Protein AF-A0A9N9PJ05-F1 (afdb_monomer_lite)

pLDDT: mean 77.06, std 20.96, range [45.59, 98.38]

Radius of gyration: 27.34 Å; chains: 1; bounding box: 59×70×62 Å

Secondary structure (DSSP, 8-state):
-----------------------TT--S---SPPPGGGS--PPPS------SSPEEEEEE-SSEEEEEETT--EEEEEPPP--STTS--

Foldseek 3Di:
DDDDDDDDPPDDDDDDDDDDPDDPPPPPDPDPDDPPVPDDDDDDPDDDDDDPADWDDWDDDPFWIWTAGPVGDIDTGGDDDPPPPPPDD

Sequence (89 aa):
PGSHRRASLASQSHTTNLVSRRNENLKNTSHLCLPRSEVAILQPVMSKSIDNESLCSITFREDSIITTCRKGHIRLWSRPQLDEKSEQI

Organism: NCBI:txid1348616

Structure (mmCIF, N/CA/C/O backbone):
data_AF-A0A9N9PJ05-F1
#
_entry.id   AF-A0A9N9PJ05-F1
#
loop_
_atom_site.group_PDB
_atom_site.id
_atom_site.type_symbol
_atom_site.label_atom_id
_atom_site.label_alt_id
_atom_site.label_comp_id
_atom_site.label_asym_id
_atom_site.label_entity_id
_atom_site.label_seq_id
_atom_site.pdbx_PDB_ins_code
_atom_site.Cartn_x
_atom_site.Cartn_y
_atom_site.Cartn_z
_atom_site.occupancy
_atom_site.B_iso_or_equiv
_atom_site.auth_seq_id
_atom_site.auth_comp_id
_atom_site.auth_asym_id
_atom_site.auth_atom_id
_atom_site.pdbx_PDB_model_num
ATOM 1 N N . PRO A 1 1 ? 39.604 13.345 49.725 1.00 46.75 1 PRO A N 1
ATOM 2 C CA . PRO A 1 1 ? 38.908 12.200 49.088 1.00 46.75 1 PRO A CA 1
ATOM 3 C C . PRO A 1 1 ? 37.390 12.233 49.361 1.00 46.75 1 PRO A C 1
ATOM 5 O O . PRO A 1 1 ? 36.996 12.318 50.516 1.00 46.75 1 PRO A O 1
ATOM 8 N N . GLY A 1 2 ? 36.563 12.164 48.305 1.00 46.81 2 GLY A N 1
ATOM 9 C CA . GLY A 1 2 ? 35.101 11.962 48.385 1.00 46.81 2 GLY A CA 1
ATOM 10 C C . GLY A 1 2 ? 34.276 13.239 48.159 1.00 46.81 2 GLY A C 1
ATOM 11 O O . GLY A 1 2 ? 33.990 13.958 49.100 1.00 46.81 2 GLY A O 1
ATOM 12 N N . SER A 1 3 ? 34.058 13.661 46.911 1.00 52.81 3 SER A N 1
ATOM 13 C CA . SER A 1 3 ? 32.934 13.286 46.023 1.00 52.81 3 SER A CA 1
ATOM 14 C C . SER A 1 3 ? 31.719 14.220 46.168 1.00 52.81 3 SER A C 1
ATOM 16 O O . SER A 1 3 ? 30.858 14.050 47.027 1.00 52.81 3 SER A O 1
ATOM 18 N N . HIS A 1 4 ? 31.657 15.209 45.270 1.00 51.44 4 HIS A N 1
ATOM 19 C CA . HIS A 1 4 ? 30.497 16.064 45.032 1.00 51.44 4 HIS A CA 1
ATOM 20 C C . HIS A 1 4 ? 29.349 15.238 44.434 1.00 51.44 4 HIS A C 1
ATOM 22 O O . HIS A 1 4 ? 29.345 14.949 43.238 1.00 51.44 4 HIS A O 1
ATOM 28 N N . ARG A 1 5 ? 28.341 14.886 45.237 1.00 57.56 5 ARG A N 1
ATOM 29 C CA . ARG A 1 5 ? 27.042 14.436 44.716 1.00 57.56 5 ARG A CA 1
ATOM 30 C C . ARG A 1 5 ? 26.115 15.642 44.606 1.00 57.56 5 ARG A C 1
ATOM 32 O O . ARG A 1 5 ? 25.505 16.057 45.585 1.00 57.56 5 ARG A O 1
ATOM 39 N N . ARG A 1 6 ? 26.028 16.230 43.411 1.00 54.34 6 ARG A N 1
ATOM 40 C CA . ARG A 1 6 ? 25.007 17.234 43.090 1.00 54.34 6 ARG A CA 1
ATOM 41 C C . ARG A 1 6 ? 23.675 16.497 42.939 1.00 54.34 6 ARG A C 1
ATOM 43 O O . ARG A 1 6 ? 23.513 15.716 42.006 1.00 54.34 6 ARG A O 1
ATOM 50 N N . ALA A 1 7 ? 22.757 16.694 43.880 1.00 50.88 7 ALA A N 1
ATOM 51 C CA . ALA A 1 7 ? 21.398 16.179 43.772 1.00 50.88 7 ALA A CA 1
ATOM 52 C C . ALA A 1 7 ? 20.678 16.858 42.592 1.00 50.88 7 ALA A C 1
ATOM 54 O O . ALA A 1 7 ? 20.780 18.072 42.404 1.00 50.88 7 ALA A O 1
ATOM 55 N N . SER A 1 8 ? 19.990 16.056 41.779 1.00 55.16 8 SER A N 1
ATOM 56 C CA . SER A 1 8 ? 19.154 16.519 40.670 1.00 55.16 8 SER A CA 1
ATOM 57 C C . SER A 1 8 ? 17.964 17.316 41.213 1.00 55.16 8 SER A C 1
ATOM 59 O O . SER A 1 8 ? 17.218 16.812 42.048 1.00 55.16 8 SER A O 1
ATOM 61 N N . LEU A 1 9 ? 17.780 18.551 40.738 1.00 55.72 9 LEU A N 1
ATOM 62 C CA . LEU A 1 9 ? 16.633 19.411 41.068 1.00 55.72 9 LEU A CA 1
ATOM 63 C C . LEU A 1 9 ? 15.428 19.189 40.136 1.00 55.72 9 LEU A C 1
ATOM 65 O O . LEU A 1 9 ? 14.458 19.940 40.188 1.00 55.72 9 LEU A O 1
ATOM 69 N N . ALA A 1 10 ? 15.453 18.168 39.281 1.00 45.59 10 ALA A N 1
ATOM 70 C CA . ALA A 1 10 ? 14.355 17.891 38.361 1.00 45.59 10 ALA A CA 1
ATOM 71 C C . ALA A 1 10 ? 13.291 16.999 39.023 1.00 45.59 10 ALA A C 1
ATOM 73 O O . ALA A 1 10 ? 13.091 15.857 38.628 1.00 45.59 10 ALA A O 1
ATOM 74 N N . SER A 1 11 ? 12.638 17.509 40.070 1.00 55.78 11 SER A N 1
ATOM 75 C CA . SER A 1 11 ? 11.466 16.859 40.669 1.00 55.78 11 SER A CA 1
ATOM 76 C C . SER A 1 11 ? 10.449 17.856 41.221 1.00 55.78 11 SER A C 1
ATOM 78 O O . SER A 1 11 ? 9.903 17.607 42.282 1.00 55.78 11 SE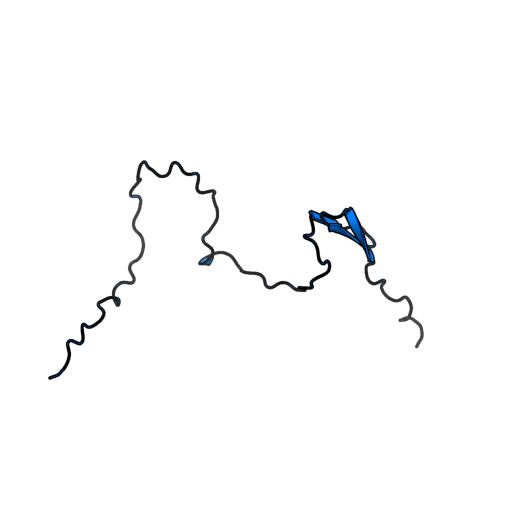R A O 1
ATOM 80 N N . GLN A 1 12 ? 10.174 18.972 40.545 1.00 55.81 12 GLN A N 1
ATOM 81 C CA . GLN A 1 12 ? 8.945 19.767 40.726 1.00 55.81 12 GLN A CA 1
ATOM 82 C C . GLN A 1 12 ? 8.696 20.431 39.355 1.00 55.81 12 GLN A C 1
ATOM 84 O O . GLN A 1 12 ? 9.603 21.044 38.810 1.00 55.81 12 GLN A O 1
ATOM 89 N N . SER A 1 13 ? 7.555 20.333 38.676 1.00 48.41 13 SER A N 1
ATOM 90 C CA . SER A 1 13 ? 6.223 20.610 39.198 1.00 48.41 13 SER A CA 1
ATOM 91 C C . SER A 1 13 ? 5.172 20.119 38.196 1.00 48.41 13 SER A C 1
ATOM 93 O O . SER A 1 13 ? 5.203 20.491 37.025 1.00 48.41 13 SER A O 1
ATOM 95 N N . HIS A 1 14 ? 4.213 19.332 38.673 1.00 56.62 14 HIS A N 1
ATOM 96 C CA . HIS A 1 14 ? 2.865 19.312 38.115 1.00 56.62 14 HIS A CA 1
ATOM 97 C C . HIS A 1 14 ? 2.266 20.709 38.326 1.00 56.62 14 HIS A C 1
ATOM 99 O O . HIS A 1 14 ? 1.998 21.060 39.470 1.00 56.62 14 HIS A O 1
ATOM 105 N N . THR A 1 15 ? 2.034 21.500 37.278 1.00 55.66 15 THR A N 1
ATOM 106 C CA . THR A 1 15 ? 1.063 22.604 37.339 1.00 55.66 15 THR A CA 1
ATOM 107 C C . THR A 1 15 ? 0.348 22.780 36.003 1.00 55.66 15 THR A C 1
ATOM 109 O O . THR A 1 15 ? 0.925 22.782 34.920 1.00 55.66 15 THR A O 1
ATOM 112 N N . THR A 1 16 ? -0.967 22.864 36.130 1.00 56.78 16 THR A N 1
ATOM 113 C CA . THR A 1 16 ? -1.990 23.026 35.105 1.00 56.78 16 THR A CA 1
ATOM 114 C C . THR A 1 16 ? -2.029 24.451 34.543 1.00 56.78 16 THR A C 1
ATOM 116 O O . THR A 1 16 ? -1.900 25.397 35.310 1.00 56.78 16 THR A O 1
ATOM 119 N N . ASN A 1 17 ? -2.288 24.556 33.231 1.00 65.00 17 ASN A N 1
ATOM 120 C CA . ASN A 1 17 ? -2.928 25.648 32.472 1.00 65.00 17 ASN A CA 1
ATOM 121 C C . ASN A 1 17 ? -2.723 27.110 32.916 1.00 65.00 17 ASN A C 1
ATOM 123 O O . ASN A 1 17 ? -3.248 27.507 33.947 1.00 65.00 17 ASN A O 1
ATOM 127 N N . LEU A 1 18 ? -2.171 27.950 32.024 1.00 49.03 18 LEU A N 1
ATOM 128 C CA . LEU A 1 18 ? -2.606 29.346 31.823 1.00 49.03 18 LEU A CA 1
ATOM 129 C C . LEU A 1 18 ? -2.056 29.925 30.498 1.00 49.03 18 LEU A C 1
ATOM 131 O O . LEU A 1 18 ? -0.879 30.241 30.369 1.00 49.03 18 LEU A O 1
ATOM 135 N N . VAL A 1 19 ? -2.957 30.013 29.516 1.00 51.19 19 VAL A N 1
ATOM 136 C CA . VAL A 1 19 ? -3.197 31.130 28.578 1.00 51.19 19 VAL A CA 1
ATOM 137 C C . VAL A 1 19 ? -1.988 31.892 27.993 1.00 51.19 19 VAL A C 1
ATOM 139 O O . VAL A 1 19 ? -1.295 32.646 28.668 1.00 51.19 19 VAL A O 1
ATOM 142 N N . SER A 1 20 ? -1.878 31.794 26.661 1.00 52.44 20 SER A N 1
ATOM 143 C CA . SER A 1 20 ? -1.410 32.812 25.704 1.00 52.44 20 SER A CA 1
ATOM 144 C C . SER A 1 20 ? -0.274 33.746 26.134 1.00 52.44 20 SER A C 1
ATOM 146 O O . SER A 1 20 ? -0.502 34.889 26.528 1.00 52.44 20 SER A O 1
ATOM 148 N N . ARG A 1 21 ? 0.967 33.357 25.826 1.00 46.97 21 ARG A N 1
ATOM 149 C CA . ARG A 1 21 ? 1.975 34.327 25.372 1.00 46.97 21 ARG A CA 1
ATOM 150 C C . ARG A 1 21 ? 2.154 34.170 23.868 1.00 46.97 21 ARG A C 1
ATOM 152 O O . ARG A 1 21 ? 2.911 33.327 23.398 1.00 46.97 21 ARG A O 1
ATOM 159 N N . ARG A 1 22 ? 1.378 34.968 23.128 1.00 53.72 22 ARG A N 1
ATOM 160 C CA . ARG A 1 22 ? 1.476 35.164 21.678 1.00 53.72 22 ARG A CA 1
ATOM 161 C C . ARG A 1 22 ? 2.896 35.644 21.365 1.00 53.72 22 ARG A C 1
ATOM 163 O O . ARG A 1 22 ? 3.230 36.791 21.637 1.00 53.72 22 ARG A O 1
ATOM 170 N N . ASN A 1 23 ? 3.735 34.742 20.866 1.00 48.06 23 ASN A N 1
ATOM 171 C CA . ASN A 1 23 ? 5.057 35.077 20.357 1.00 48.06 23 ASN A CA 1
ATOM 172 C C . ASN A 1 23 ? 4.910 35.280 18.843 1.00 48.06 23 ASN A C 1
ATOM 174 O O . ASN A 1 23 ? 4.646 34.326 18.110 1.00 48.06 23 ASN A O 1
ATOM 178 N N . GLU A 1 24 ? 5.034 36.529 18.394 1.00 52.91 24 GLU A N 1
ATOM 179 C CA . GLU A 1 24 ? 4.974 37.001 16.998 1.00 52.91 24 GLU A CA 1
ATOM 180 C C . GLU A 1 24 ? 6.188 36.510 16.170 1.00 52.91 24 GLU A C 1
ATOM 182 O O . GLU A 1 24 ? 6.886 37.278 15.515 1.00 52.91 24 GLU A O 1
ATOM 187 N N . ASN A 1 25 ? 6.495 35.213 16.243 1.00 48.44 25 ASN A N 1
ATOM 188 C CA . ASN A 1 25 ? 7.538 34.542 15.460 1.00 48.44 25 ASN A CA 1
ATOM 189 C C . ASN A 1 25 ? 7.157 33.104 15.049 1.00 48.44 25 ASN A C 1
ATOM 191 O O . ASN A 1 25 ? 7.98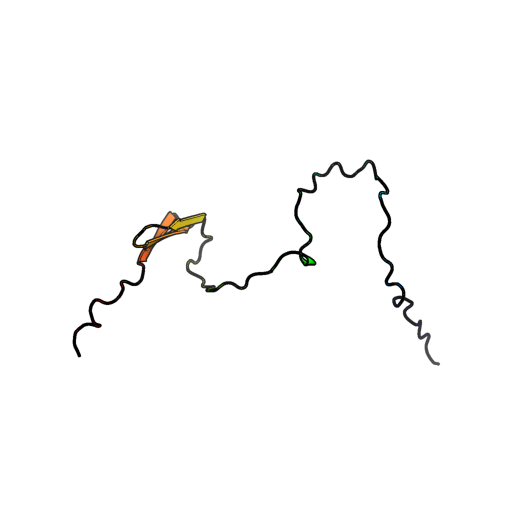5 32.366 14.527 1.00 48.44 25 ASN A O 1
ATOM 195 N N . LEU A 1 26 ? 5.896 32.690 15.231 1.00 53.94 26 LEU A N 1
ATOM 196 C CA . LEU A 1 26 ? 5.389 31.396 14.758 1.00 53.94 26 LEU A CA 1
ATOM 197 C C . LEU A 1 26 ? 4.833 31.511 13.325 1.00 53.94 26 LEU A C 1
ATOM 199 O O . LEU A 1 26 ? 3.701 31.135 13.044 1.00 53.94 26 LEU A O 1
ATOM 203 N N . LYS A 1 27 ? 5.624 32.071 12.403 1.00 49.81 27 LYS A N 1
ATOM 204 C CA . LYS A 1 27 ? 5.304 32.105 10.961 1.00 49.81 27 LYS A CA 1
ATOM 205 C C . LYS A 1 27 ? 5.859 30.893 10.205 1.00 49.81 27 LYS A C 1
ATOM 207 O O . LYS A 1 27 ? 6.038 30.949 8.997 1.00 49.81 27 LYS A O 1
ATOM 212 N N . ASN A 1 28 ? 6.058 29.774 10.896 1.00 55.28 28 ASN A N 1
ATOM 213 C CA . ASN A 1 28 ? 6.360 28.492 10.268 1.00 55.28 28 ASN A CA 1
ATOM 214 C C . ASN A 1 28 ? 5.180 27.561 10.539 1.00 55.28 28 ASN A C 1
ATOM 216 O O . ASN A 1 28 ? 5.243 26.717 11.425 1.00 55.28 28 ASN A O 1
ATOM 220 N N . THR A 1 29 ? 4.078 27.827 9.834 1.00 53.28 29 THR A N 1
ATOM 221 C CA . THR A 1 29 ? 2.875 26.994 9.661 1.00 53.28 29 THR A CA 1
ATOM 222 C C . THR A 1 29 ? 2.895 25.655 10.410 1.00 53.28 29 THR A C 1
ATOM 224 O O . THR A 1 29 ? 3.190 24.606 9.830 1.00 53.28 29 THR A O 1
ATOM 227 N N . SER A 1 30 ? 2.541 25.672 11.699 1.00 60.59 30 SER A N 1
ATOM 228 C CA . SER A 1 30 ? 2.153 24.450 12.397 1.00 60.59 30 SER A CA 1
ATOM 229 C C . SER A 1 30 ? 0.748 24.099 11.918 1.00 60.59 30 SER A C 1
ATOM 231 O O . SER A 1 30 ? -0.235 24.733 12.300 1.00 60.59 30 SER A O 1
ATOM 233 N N . HIS A 1 31 ? 0.660 23.137 11.009 1.00 66.25 31 HIS A N 1
ATOM 234 C CA . HIS A 1 31 ? -0.597 22.499 10.640 1.00 66.25 31 HIS A CA 1
ATOM 235 C C . HIS A 1 31 ? -1.321 22.004 11.908 1.00 66.25 31 HIS A C 1
ATOM 237 O O . HIS A 1 31 ? -0.674 21.694 12.908 1.00 66.25 31 HIS A O 1
ATOM 243 N N . LEU A 1 32 ? -2.657 21.959 11.876 1.00 78.38 32 LEU A N 1
ATOM 244 C CA . LEU A 1 32 ? -3.519 21.614 13.017 1.00 78.38 32 LEU A CA 1
ATOM 245 C C . LEU A 1 32 ? -3.452 20.111 13.361 1.00 78.38 32 LEU A C 1
ATOM 247 O O . LEU A 1 32 ? -4.448 19.399 13.274 1.00 78.38 32 LEU A O 1
ATOM 251 N N . CYS A 1 33 ? -2.266 19.606 13.694 1.00 81.75 33 CYS A N 1
ATOM 252 C CA . CYS A 1 33 ? -2.054 18.232 14.130 1.00 81.75 33 CYS A CA 1
ATOM 253 C C . CYS A 1 33 ? -1.957 18.181 15.655 1.00 81.75 33 CYS A C 1
ATOM 255 O O . CYS A 1 33 ? -1.227 18.965 16.264 1.00 81.75 33 CYS A O 1
ATOM 257 N N . LEU A 1 34 ? -2.693 17.248 16.259 1.00 86.19 34 LEU A N 1
ATOM 258 C CA . LEU A 1 34 ? -2.581 16.939 17.681 1.00 86.19 34 LEU A CA 1
ATOM 259 C C . LEU A 1 34 ? -1.185 16.364 17.990 1.00 86.19 34 LEU A C 1
ATOM 261 O O . LEU A 1 34 ? -0.581 15.707 17.135 1.00 86.19 34 LEU A O 1
ATOM 265 N N . PRO A 1 35 ? -0.646 16.575 19.202 1.00 86.19 35 PRO A N 1
ATOM 266 C CA . PRO A 1 35 ? 0.622 15.973 19.592 1.00 86.19 35 PRO A CA 1
ATOM 267 C C . PRO A 1 35 ? 0.526 14.441 19.576 1.00 86.19 35 PRO A C 1
ATOM 269 O O . PRO A 1 35 ? -0.524 13.855 19.831 1.00 86.19 35 PRO A O 1
ATOM 272 N N . ARG A 1 36 ? 1.658 13.763 19.338 1.00 89.06 36 ARG A N 1
ATOM 273 C CA . ARG A 1 36 ? 1.731 12.288 19.280 1.00 89.06 36 ARG A CA 1
ATOM 274 C C . ARG A 1 36 ? 1.174 11.602 20.536 1.00 89.06 36 ARG A C 1
ATOM 276 O O . ARG A 1 36 ? 0.706 10.476 20.441 1.00 89.06 36 ARG A O 1
ATOM 283 N N . SER A 1 37 ? 1.238 12.260 21.694 1.00 91.50 37 SER A N 1
ATOM 284 C CA . SER A 1 37 ? 0.692 11.765 22.965 1.00 91.50 37 SER A CA 1
ATOM 285 C C . SER A 1 37 ? -0.838 11.735 23.024 1.00 91.50 37 SER A C 1
ATOM 287 O O . SER A 1 37 ? -1.383 11.061 23.889 1.00 91.50 37 SER A O 1
ATOM 289 N N . GLU A 1 38 ? -1.524 12.459 22.137 1.00 93.44 38 GLU A N 1
ATOM 290 C CA . GLU A 1 38 ? -2.988 12.588 22.106 1.00 93.44 38 GLU A CA 1
ATOM 291 C C . GLU A 1 38 ? -3.643 11.780 20.972 1.00 93.44 38 GLU A C 1
ATOM 293 O O . GLU A 1 38 ? -4.867 11.715 20.890 1.00 93.44 38 GLU A O 1
ATOM 298 N N . VAL A 1 39 ? -2.854 11.138 20.102 1.00 94.00 39 VAL A N 1
ATOM 299 C CA . VAL A 1 39 ? -3.353 10.338 18.971 1.00 94.00 39 VAL A CA 1
ATOM 300 C C . VAL A 1 39 ? -3.017 8.863 19.176 1.00 94.00 39 VAL A C 1
ATOM 302 O O . VAL A 1 39 ? -1.895 8.513 19.544 1.00 94.00 39 VAL A O 1
ATOM 305 N N . ALA A 1 40 ? -3.978 7.978 18.902 1.00 94.56 40 ALA A N 1
ATOM 306 C CA . ALA A 1 40 ? -3.758 6.537 18.971 1.00 94.56 40 ALA A CA 1
ATOM 307 C C . ALA A 1 40 ? -2.691 6.078 17.958 1.00 94.56 40 ALA A C 1
ATOM 309 O O . ALA A 1 40 ? -2.740 6.421 16.776 1.00 94.56 40 ALA A O 1
ATOM 310 N N . ILE A 1 41 ? -1.744 5.255 18.415 1.00 94.56 41 ILE A N 1
ATOM 311 C CA . ILE A 1 41 ? -0.712 4.650 17.565 1.00 94.56 41 ILE A CA 1
ATOM 312 C C . ILE A 1 41 ? -1.155 3.232 17.207 1.00 94.56 41 ILE A C 1
ATOM 314 O O . ILE A 1 41 ? -1.086 2.324 18.036 1.00 94.56 41 ILE A O 1
ATOM 318 N N . LEU A 1 42 ? -1.602 3.040 15.967 1.00 96.19 42 LEU A N 1
ATOM 319 C CA . LEU A 1 42 ? -2.030 1.731 15.481 1.00 96.19 42 LEU A CA 1
ATOM 320 C C . LEU A 1 42 ? -0.826 0.845 15.151 1.00 96.19 42 LEU A C 1
ATOM 322 O O . LEU A 1 42 ? 0.126 1.284 14.505 1.00 96.19 42 LEU A O 1
ATOM 326 N N . GLN A 1 43 ? -0.894 -0.415 15.579 1.00 97.31 43 GLN A N 1
ATOM 327 C CA . GLN A 1 43 ? 0.053 -1.439 15.147 1.00 97.31 43 GLN A CA 1
ATOM 328 C C . GLN A 1 43 ? -0.359 -1.973 13.768 1.00 97.31 43 GLN A C 1
ATOM 330 O O . GLN A 1 43 ? -1.555 -2.145 13.515 1.00 97.31 43 GLN A O 1
ATOM 335 N N . PRO A 1 44 ? 0.596 -2.247 12.865 1.00 97.19 44 PRO A N 1
ATOM 336 C CA . PRO A 1 44 ? 0.277 -2.837 11.576 1.00 97.19 44 PRO A CA 1
ATOM 337 C C . PRO A 1 44 ? -0.235 -4.268 11.763 1.00 97.19 44 PRO A C 1
ATOM 339 O O . PRO A 1 44 ? 0.368 -5.063 12.480 1.00 97.19 44 PRO A O 1
ATOM 342 N N . VAL A 1 45 ? -1.311 -4.623 11.059 1.00 97.19 45 VAL A N 1
ATOM 343 C CA . VAL A 1 45 ? -1.814 -6.010 11.022 1.00 97.19 45 VAL A CA 1
ATOM 344 C C . VAL A 1 45 ? -0.817 -6.936 10.311 1.00 97.19 45 VAL A C 1
ATOM 346 O O . VAL A 1 45 ? -0.679 -8.104 10.662 1.00 97.19 45 VAL A O 1
ATOM 349 N N . MET A 1 46 ? -0.089 -6.409 9.321 1.00 95.44 46 MET A N 1
ATOM 350 C CA . MET A 1 46 ? 0.958 -7.116 8.585 1.00 95.44 46 MET A CA 1
ATOM 351 C C . MET A 1 46 ? 2.107 -6.160 8.254 1.00 95.44 46 MET A C 1
ATOM 353 O O . MET A 1 46 ? 1.875 -5.033 7.823 1.00 95.44 46 MET A O 1
ATOM 357 N N . SER A 1 47 ? 3.345 -6.638 8.394 1.00 95.69 47 SER A N 1
ATOM 358 C CA . SER A 1 47 ? 4.548 -5.967 7.896 1.00 95.69 47 SER A CA 1
ATOM 359 C C . SER A 1 47 ? 5.435 -6.992 7.192 1.00 95.69 47 SER A C 1
ATOM 361 O O . SER A 1 47 ? 5.908 -7.940 7.819 1.00 95.69 47 SER A O 1
ATOM 363 N N . LYS A 1 48 ? 5.603 -6.853 5.874 1.00 95.06 48 LYS A N 1
ATOM 364 C CA . LYS A 1 48 ? 6.416 -7.752 5.041 1.00 95.06 48 LYS A CA 1
ATOM 365 C C . LYS A 1 48 ? 7.202 -6.946 4.013 1.00 95.06 48 LYS A C 1
ATOM 367 O O . LYS A 1 48 ? 6.657 -6.028 3.406 1.00 95.06 48 LYS A O 1
ATOM 372 N N . SER A 1 49 ? 8.459 -7.329 3.788 1.00 95.94 49 SER A N 1
ATOM 37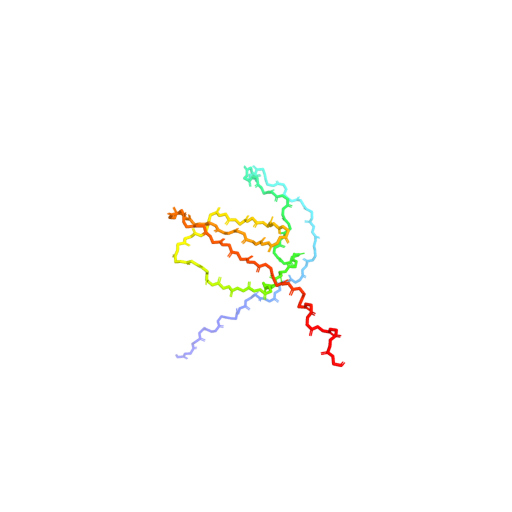3 C CA . SER A 1 49 ? 9.215 -6.860 2.625 1.00 95.94 49 SER A CA 1
ATOM 374 C C . SER A 1 49 ? 8.730 -7.610 1.386 1.00 95.94 49 SER A C 1
ATOM 376 O O . SER A 1 49 ? 8.750 -8.841 1.371 1.00 95.94 49 SER A O 1
ATOM 378 N N . ILE A 1 50 ? 8.254 -6.877 0.379 1.00 95.38 50 ILE A N 1
ATOM 379 C CA . ILE A 1 50 ? 7.663 -7.452 -0.842 1.00 95.38 50 ILE A CA 1
ATOM 380 C C . ILE A 1 50 ? 8.431 -7.100 -2.122 1.00 95.38 50 ILE A C 1
ATOM 382 O O . ILE A 1 50 ? 8.106 -7.599 -3.200 1.00 95.38 50 ILE A O 1
ATOM 386 N N . ASP A 1 51 ? 9.437 -6.233 -2.019 1.00 95.25 51 ASP A N 1
ATOM 387 C CA . ASP A 1 51 ? 10.328 -5.875 -3.116 1.00 95.25 51 ASP A CA 1
ATOM 388 C C . ASP A 1 51 ? 11.694 -5.436 -2.575 1.00 95.25 51 ASP A C 1
ATOM 390 O O . ASP A 1 51 ? 11.807 -4.995 -1.432 1.00 95.25 51 ASP A O 1
ATOM 394 N N . ASN A 1 52 ? 12.724 -5.540 -3.412 1.00 95.50 52 ASN A N 1
ATOM 395 C CA . ASN A 1 52 ? 14.073 -5.060 -3.114 1.00 95.50 52 ASN A CA 1
ATOM 396 C C . ASN A 1 52 ? 14.201 -3.545 -3.337 1.00 95.50 52 ASN A C 1
ATOM 398 O O . ASN A 1 52 ? 15.065 -2.896 -2.757 1.00 95.50 52 ASN A O 1
ATOM 402 N N . GLU A 1 53 ? 13.350 -2.989 -4.199 1.00 96.44 53 GLU A N 1
ATOM 403 C CA . GLU A 1 53 ? 13.295 -1.561 -4.503 1.00 96.44 53 GLU A CA 1
ATOM 404 C C . GLU A 1 53 ? 12.175 -0.865 -3.736 1.00 96.44 53 GLU A C 1
ATOM 406 O O . GLU A 1 53 ? 11.199 -1.487 -3.319 1.00 96.44 53 GLU A O 1
ATOM 411 N N . SER A 1 54 ? 12.260 0.462 -3.613 1.00 96.56 54 SER A N 1
ATOM 412 C CA . SER A 1 54 ? 11.177 1.223 -2.992 1.00 96.56 54 SER A CA 1
ATOM 413 C C . SER A 1 54 ? 9.889 1.108 -3.810 1.00 96.56 54 SER A C 1
ATOM 415 O O . SER A 1 54 ? 9.865 1.430 -5.009 1.00 96.56 54 SER A O 1
ATOM 417 N N . LEU A 1 55 ? 8.811 0.733 -3.132 1.00 97.44 55 LEU A N 1
ATOM 418 C CA . LEU A 1 55 ? 7.464 0.809 -3.677 1.00 97.44 55 LEU A CA 1
ATOM 419 C C . LEU A 1 55 ? 7.091 2.270 -3.946 1.00 97.44 55 LEU A C 1
ATOM 421 O O . LEU A 1 55 ? 7.459 3.164 -3.184 1.00 97.44 55 LEU A O 1
ATOM 425 N N . CYS A 1 56 ? 6.370 2.507 -5.035 1.00 97.62 56 CYS A N 1
ATOM 426 C CA . CYS A 1 56 ? 5.911 3.836 -5.432 1.00 97.62 56 CYS A CA 1
ATOM 427 C C . CYS A 1 56 ? 4.396 3.919 -5.656 1.00 97.62 56 CYS A C 1
ATOM 429 O O . CYS A 1 56 ? 3.875 5.026 -5.744 1.00 97.62 56 CYS A O 1
ATOM 431 N N . SER A 1 57 ? 3.682 2.789 -5.712 1.00 97.94 57 SER A N 1
ATOM 432 C CA . SER A 1 57 ? 2.218 2.772 -5.769 1.00 97.94 57 SER A CA 1
ATOM 433 C C . SER A 1 57 ? 1.624 1.516 -5.133 1.00 97.94 57 SER A C 1
ATOM 435 O O . SER A 1 57 ? 2.229 0.439 -5.164 1.00 97.94 57 SER A O 1
ATOM 437 N N . ILE A 1 58 ? 0.412 1.667 -4.597 1.00 97.88 58 ILE A N 1
ATOM 438 C CA . ILE A 1 58 ? -0.475 0.595 -4.145 1.00 97.88 58 ILE A CA 1
ATOM 439 C C . ILE A 1 58 ? -1.896 0.893 -4.635 1.00 97.88 58 ILE A C 1
ATOM 441 O O . ILE A 1 58 ? -2.374 2.022 -4.545 1.00 97.88 58 ILE A O 1
ATOM 445 N N . THR A 1 59 ? -2.581 -0.104 -5.186 1.00 98.31 59 THR A N 1
ATOM 446 C CA . THR A 1 59 ? -3.950 0.026 -5.699 1.00 98.31 59 THR A CA 1
ATOM 447 C C . THR A 1 59 ? -4.786 -1.154 -5.239 1.00 98.31 59 THR A C 1
ATOM 449 O O . THR A 1 59 ? -4.400 -2.305 -5.426 1.00 98.31 59 THR A O 1
ATOM 452 N N . PHE A 1 60 ? -5.949 -0.866 -4.660 1.00 98.12 60 PHE A N 1
ATOM 453 C CA . PHE A 1 60 ? -6.922 -1.880 -4.274 1.00 98.12 60 PHE A CA 1
ATOM 454 C C . PHE A 1 60 ? -7.943 -2.065 -5.394 1.00 98.12 60 PHE A C 1
ATOM 456 O O . PHE A 1 60 ? -8.531 -1.096 -5.871 1.00 98.12 60 PHE A O 1
ATOM 463 N N . ARG A 1 61 ? -8.155 -3.314 -5.796 1.00 96.88 61 ARG A N 1
ATOM 464 C CA . ARG A 1 61 ? -9.228 -3.749 -6.690 1.00 96.88 61 ARG A CA 1
ATOM 465 C C . ARG A 1 61 ? -10.168 -4.688 -5.939 1.00 96.88 61 ARG A C 1
ATOM 467 O O . ARG A 1 61 ? -9.898 -5.083 -4.797 1.00 96.88 61 ARG A O 1
ATOM 474 N N . GLU A 1 62 ? -11.280 -5.016 -6.583 1.00 95.62 62 GLU A N 1
ATOM 475 C CA . GLU A 1 62 ? -12.276 -5.953 -6.062 1.00 95.62 62 GLU A CA 1
ATOM 476 C C . GLU A 1 62 ? -11.652 -7.313 -5.740 1.00 95.62 62 GLU A C 1
ATOM 478 O O . GLU A 1 62 ? -11.795 -7.803 -4.629 1.00 95.62 62 GLU A O 1
ATOM 483 N N . ASP A 1 63 ? -10.856 -7.855 -6.657 1.00 96.12 63 ASP A N 1
ATOM 484 C CA . ASP A 1 63 ? -10.288 -9.204 -6.605 1.00 96.12 63 ASP A CA 1
ATOM 485 C C . ASP A 1 63 ? -8.817 -9.250 -6.168 1.00 96.12 63 ASP A C 1
ATOM 487 O O . ASP A 1 63 ? -8.260 -10.324 -5.935 1.00 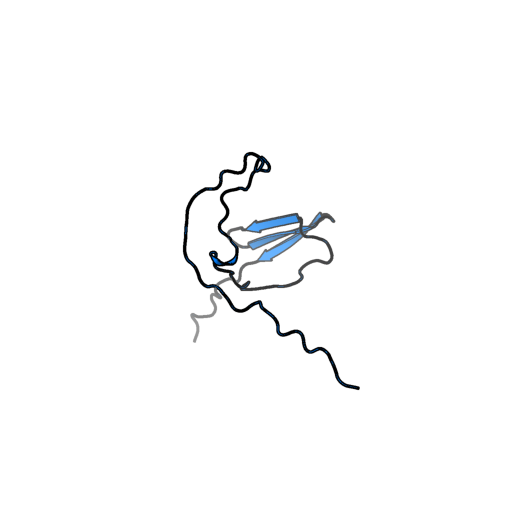96.12 63 ASP A O 1
ATOM 491 N N . SER A 1 64 ? -8.157 -8.095 -6.074 1.00 97.06 64 SER A N 1
ATOM 492 C CA . SER A 1 64 ? -6.702 -8.049 -5.970 1.00 97.06 64 SER A CA 1
ATOM 493 C C . SER A 1 64 ? -6.153 -6.749 -5.385 1.00 97.06 64 SER A C 1
ATOM 495 O O . SER A 1 64 ? -6.837 -5.732 -5.265 1.00 97.06 64 SER A O 1
ATOM 497 N N . ILE A 1 65 ? -4.877 -6.783 -5.013 1.00 98.00 65 ILE A N 1
ATOM 498 C CA . ILE A 1 65 ? -4.061 -5.611 -4.695 1.00 98.00 65 ILE A CA 1
ATOM 499 C C . ILE A 1 65 ? -2.933 -5.549 -5.720 1.00 98.00 65 ILE A C 1
ATOM 501 O O . ILE A 1 65 ? -2.308 -6.561 -6.023 1.00 98.00 65 ILE A O 1
ATOM 505 N N . ILE A 1 66 ? -2.649 -4.365 -6.249 1.00 98.31 66 ILE A N 1
ATOM 506 C CA . ILE A 1 66 ? -1.541 -4.130 -7.176 1.00 98.31 66 ILE A CA 1
ATOM 507 C C . ILE A 1 66 ? -0.512 -3.246 -6.483 1.00 98.31 66 ILE A C 1
ATOM 509 O O . ILE A 1 66 ? -0.864 -2.221 -5.904 1.00 98.31 66 ILE A O 1
ATOM 513 N N . THR A 1 67 ? 0.762 -3.619 -6.560 1.00 98.38 67 THR A N 1
ATOM 514 C CA . THR A 1 67 ? 1.885 -2.816 -6.055 1.00 98.38 67 THR A CA 1
ATOM 515 C C . THR A 1 67 ? 2.904 -2.582 -7.158 1.00 98.38 67 THR A C 1
ATOM 517 O O . THR A 1 67 ? 3.207 -3.515 -7.907 1.00 98.38 67 THR A O 1
ATOM 520 N N . THR A 1 68 ? 3.473 -1.378 -7.227 1.00 98.25 68 THR A N 1
ATOM 521 C CA . THR A 1 68 ? 4.544 -1.048 -8.180 1.00 98.25 68 THR A CA 1
ATOM 522 C C . THR A 1 68 ? 5.778 -0.489 -7.480 1.00 98.25 68 THR A C 1
ATOM 524 O O . THR A 1 68 ? 5.682 0.085 -6.392 1.00 98.25 68 THR A O 1
ATOM 527 N N . CYS A 1 69 ? 6.949 -0.655 -8.098 1.00 97.75 69 CYS A N 1
ATOM 528 C CA . CYS A 1 69 ? 8.218 -0.117 -7.601 1.00 97.75 69 CYS A CA 1
ATOM 529 C C . CYS A 1 69 ? 8.917 0.784 -8.623 1.00 97.75 69 CYS A C 1
ATOM 531 O O . CYS A 1 69 ? 8.560 0.811 -9.802 1.00 97.75 69 CYS A O 1
ATOM 533 N N . ARG A 1 70 ? 9.964 1.501 -8.189 1.00 96.81 70 ARG A N 1
ATOM 534 C CA . ARG A 1 70 ? 10.717 2.435 -9.053 1.00 96.81 70 ARG A CA 1
ATOM 535 C C . ARG A 1 70 ? 11.381 1.795 -10.277 1.00 96.81 70 ARG A C 1
ATOM 537 O O . ARG A 1 70 ? 11.616 2.500 -11.249 1.00 96.81 70 ARG A O 1
ATOM 544 N N . LYS A 1 71 ? 11.659 0.487 -10.259 1.00 96.44 71 LYS A N 1
ATOM 545 C CA . LYS A 1 71 ? 12.172 -0.249 -11.433 1.00 96.44 71 LYS A CA 1
ATOM 546 C C . LYS A 1 71 ? 11.090 -0.599 -12.461 1.00 96.44 71 LYS A C 1
ATOM 548 O O . LYS A 1 71 ? 11.417 -1.117 -13.521 1.00 96.44 71 LYS A O 1
ATOM 553 N N . GLY A 1 72 ? 9.820 -0.332 -12.158 1.00 94.75 72 GLY A N 1
ATOM 554 C CA . GLY A 1 72 ? 8.696 -0.632 -13.043 1.00 94.75 72 GLY A CA 1
ATOM 555 C C . GLY A 1 72 ? 8.126 -2.043 -12.888 1.00 94.75 72 GLY A C 1
ATOM 556 O O . GLY A 1 72 ? 7.270 -2.430 -13.677 1.00 94.75 72 GLY A O 1
ATOM 557 N N . HIS A 1 73 ? 8.544 -2.818 -11.879 1.00 97.44 73 HIS A N 1
ATOM 558 C CA . HIS A 1 73 ? 7.888 -4.096 -11.595 1.00 97.44 73 HIS A CA 1
ATOM 559 C C . HIS A 1 73 ? 6.474 -3.856 -11.068 1.00 97.44 73 HIS A C 1
ATOM 561 O O . HIS A 1 73 ? 6.279 -3.086 -10.125 1.00 97.44 73 HIS A O 1
ATOM 567 N N . ILE A 1 74 ? 5.509 -4.562 -11.654 1.00 97.69 74 ILE A N 1
ATOM 568 C CA . ILE A 1 74 ? 4.111 -4.579 -11.230 1.00 97.69 74 ILE A CA 1
ATOM 569 C C . ILE A 1 74 ? 3.836 -5.963 -10.648 1.00 97.69 74 ILE A C 1
ATOM 571 O O . ILE A 1 74 ? 4.021 -6.972 -11.326 1.00 97.69 74 ILE A O 1
ATOM 575 N N . ARG A 1 75 ? 3.411 -6.016 -9.384 1.00 97.44 75 ARG A N 1
ATOM 576 C CA . ARG A 1 75 ? 3.004 -7.257 -8.713 1.00 97.44 75 ARG A CA 1
ATOM 577 C C . ARG A 1 75 ? 1.515 -7.217 -8.407 1.00 97.44 75 ARG A C 1
ATOM 579 O O . ARG A 1 75 ? 1.008 -6.193 -7.951 1.00 97.44 75 ARG A O 1
ATOM 586 N N . LEU A 1 76 ? 0.856 -8.344 -8.647 1.00 97.94 76 LEU A N 1
ATOM 587 C CA . LEU A 1 76 ? -0.560 -8.574 -8.395 1.00 97.94 76 LEU A CA 1
ATOM 588 C C . LEU A 1 76 ? -0.701 -9.566 -7.237 1.00 97.94 76 LEU A C 1
ATOM 590 O O . LEU A 1 76 ? -0.090 -10.631 -7.255 1.00 97.94 76 LEU A O 1
ATOM 594 N N . TRP A 1 77 ? -1.514 -9.214 -6.249 1.00 97.25 77 TRP A N 1
ATOM 595 C CA . TRP A 1 77 ? -1.806 -10.022 -5.072 1.00 97.25 77 TRP A CA 1
ATOM 596 C C . TRP A 1 77 ? -3.295 -10.348 -5.080 1.00 97.25 77 TRP A C 1
ATOM 598 O O . TRP A 1 77 ? -4.114 -9.499 -4.722 1.00 97.25 77 TRP A O 1
ATOM 608 N N . SER A 1 78 ? -3.656 -11.548 -5.525 1.00 96.94 78 SER A N 1
ATOM 609 C CA . SER A 1 78 ? -5.051 -11.990 -5.525 1.00 96.94 78 SER A CA 1
ATOM 610 C C . SER A 1 78 ? -5.578 -12.093 -4.099 1.00 96.94 78 SER A C 1
ATOM 612 O O . SER A 1 78 ? -4.878 -12.554 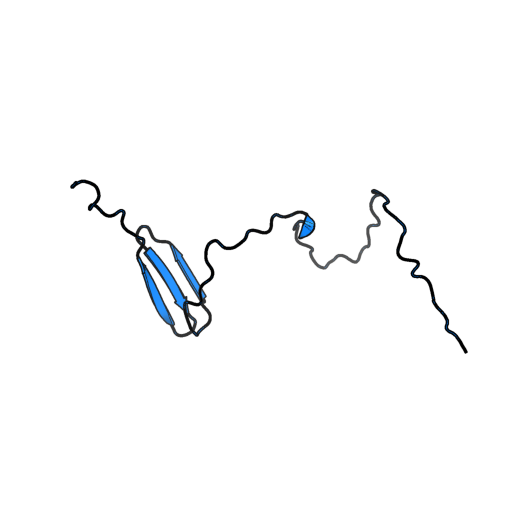-3.192 1.00 96.94 78 SER A O 1
ATOM 614 N N . ARG A 1 79 ? -6.819 -11.661 -3.889 1.00 95.19 79 ARG A N 1
ATOM 615 C CA . ARG A 1 79 ? -7.505 -11.877 -2.619 1.00 95.19 79 ARG A CA 1
ATOM 616 C C . ARG A 1 79 ? -7.772 -13.371 -2.431 1.00 95.19 79 ARG A C 1
ATOM 618 O O . ARG A 1 79 ? -7.996 -14.073 -3.420 1.00 95.19 79 ARG A O 1
ATOM 625 N N . PRO A 1 80 ? -7.767 -13.864 -1.184 1.00 94.44 80 PRO A N 1
ATOM 626 C CA . PRO A 1 80 ? -8.286 -15.190 -0.895 1.00 94.44 80 PRO A CA 1
ATOM 627 C C . PRO A 1 80 ? -9.735 -15.268 -1.375 1.00 94.44 80 PRO A C 1
ATOM 629 O O . PRO A 1 80 ? -10.546 -14.417 -1.007 1.00 94.44 80 PRO A O 1
ATOM 632 N N . GLN A 1 81 ? -10.043 -16.259 -2.205 1.00 85.38 81 GLN A N 1
ATOM 633 C CA . GLN A 1 81 ? -11.432 -16.610 -2.465 1.00 85.38 81 GLN A CA 1
ATOM 634 C C . GLN A 1 81 ? -11.958 -17.315 -1.215 1.00 85.38 81 GLN A C 1
ATOM 636 O O . GLN A 1 81 ? -11.212 -18.065 -0.580 1.00 85.38 81 GLN A O 1
ATOM 641 N N . LEU A 1 82 ? -13.209 -17.056 -0.828 1.00 74.38 82 LEU A N 1
ATOM 642 C CA . LEU A 1 82 ? -13.876 -17.972 0.093 1.00 74.38 82 LEU A CA 1
ATOM 643 C C . LEU A 1 82 ? -13.922 -19.313 -0.637 1.00 74.38 82 LEU A C 1
ATOM 645 O O . LEU A 1 82 ? -14.541 -19.407 -1.693 1.00 74.38 82 LEU A O 1
ATOM 649 N N . ASP A 1 83 ? -13.205 -20.312 -0.136 1.00 64.12 83 ASP A N 1
ATOM 650 C CA . ASP A 1 83 ? -13.221 -21.636 -0.735 1.00 64.12 83 ASP A CA 1
ATOM 651 C C . ASP A 1 83 ? -14.677 -22.131 -0.832 1.00 64.12 83 ASP A C 1
ATOM 653 O O . ASP A 1 83 ? -15.324 -22.351 0.190 1.00 64.12 83 ASP A O 1
ATOM 657 N N . GLU A 1 84 ? -15.172 -22.403 -2.044 1.00 59.62 84 GLU A N 1
ATOM 658 C CA . GLU A 1 84 ? -16.425 -23.148 -2.296 1.00 59.62 84 GLU A CA 1
ATOM 659 C C . GLU A 1 84 ? -16.339 -24.623 -1.824 1.00 59.62 84 GLU A C 1
ATOM 661 O O . GLU A 1 84 ? -17.192 -25.452 -2.125 1.00 59.62 84 GLU A O 1
ATOM 666 N N . LYS A 1 85 ? -15.296 -24.989 -1.067 1.00 53.75 85 LYS A N 1
ATOM 667 C CA . LYS A 1 85 ? -15.049 -26.338 -0.536 1.00 53.75 85 LYS A CA 1
ATOM 668 C C . LYS A 1 85 ? -15.520 -26.529 0.910 1.00 53.75 85 LYS A C 1
ATOM 670 O O . LYS A 1 85 ? -14.963 -27.363 1.619 1.00 53.75 85 LYS A O 1
ATOM 675 N N . SER A 1 86 ? -16.523 -25.780 1.361 1.00 55.38 86 SER A N 1
ATOM 676 C CA . SER A 1 86 ? -17.142 -25.959 2.685 1.00 55.38 86 SER A CA 1
ATOM 677 C C . SER A 1 86 ? -18.546 -26.585 2.654 1.00 55.38 86 SER A C 1
ATOM 679 O O . SER A 1 86 ? -19.090 -26.852 3.719 1.00 55.38 86 SER A O 1
ATOM 681 N N . GLU A 1 87 ? -19.112 -26.899 1.477 1.00 56.53 87 GLU A N 1
ATOM 682 C CA . GLU A 1 87 ? -20.449 -27.526 1.345 1.00 56.53 87 GLU A CA 1
ATOM 683 C C . GLU A 1 87 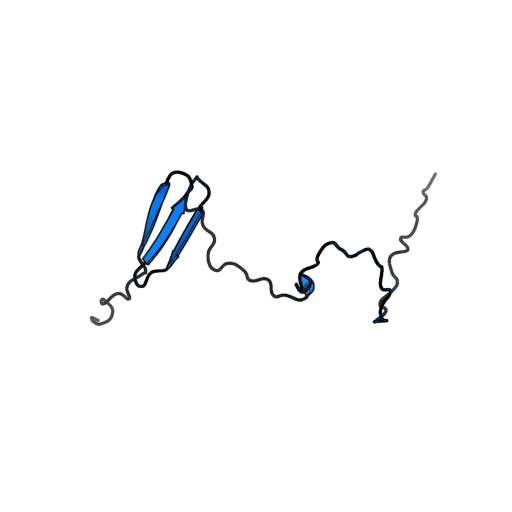? -20.445 -29.046 1.081 1.00 56.53 87 GLU A C 1
ATOM 685 O O . GLU A 1 87 ? -21.483 -29.635 0.790 1.00 56.53 87 GLU A O 1
ATOM 690 N N . GLN A 1 88 ? -19.306 -29.728 1.211 1.00 45.66 88 GLN A N 1
ATOM 691 C CA . GLN A 1 88 ? -19.270 -31.195 1.211 1.00 45.66 88 GLN A CA 1
ATOM 692 C C . GLN A 1 88 ? -18.413 -31.693 2.372 1.00 45.66 88 GLN A C 1
ATOM 694 O O . GLN A 1 88 ? -17.202 -31.814 2.213 1.00 45.66 88 GLN A O 1
ATOM 699 N N . ILE A 1 89 ? -19.058 -31.931 3.520 1.00 46.06 89 ILE A N 1
ATOM 700 C CA . ILE A 1 89 ? -18.915 -33.076 4.447 1.00 46.06 89 ILE A CA 1
ATOM 701 C C . ILE A 1 89 ? -20.137 -33.065 5.372 1.00 46.06 89 ILE A C 1
ATOM 703 O O . ILE A 1 89 ? -20.411 -32.002 5.973 1.00 46.06 89 ILE A O 1
#

InterPro domains:
  IPR015943 WD40/YVTN repeat-like-containing domain superfamily [G3DSA:2.130.10.10] (7-86)
  IPR051362 WD repeat creC family regulators [PTHR14107] (14-87)